Protein AF-A0A358SKJ6-F1 (afdb_monomer_lite)

Secondary structure (DSSP, 8-state):
-EES-TTSHHHHHHHHHHTT-TT---EEEESSTT-GGGGGS-GGGEEE---TTSTTHHHHHHHHHHHTT-S-EE--SHHHHHHHHHTGGG-

pLDDT: mean 97.27, std 1.32, range [91.38, 98.69]

Radius of gyration: 12.04 Å; chains: 1; bounding box: 29×29×27 Å

Sequence (91 aa):
MLVTGAGGPAAVAVMKSLRHDPDVQLLAADMDPWAAGLYLVQPEARTVIPPGLQRDFAEIVRQRCVALEVDVLIPTVDCELRPLAAAREAF

Structure (mmCIF, N/CA/C/O backbone):
data_AF-A0A358SKJ6-F1
#
_entry.id   AF-A0A358SKJ6-F1
#
loop_
_atom_site.group_PDB
_atom_site.id
_atom_site.type_symbol
_atom_site.label_atom_id
_atom_site.label_alt_id
_atom_site.label_comp_id
_atom_site.label_asym_id
_atom_site.label_entity_id
_atom_site.label_seq_id
_atom_site.pdbx_PDB_ins_code
_atom_site.Cartn_x
_atom_site.Cartn_y
_atom_site.Cartn_z
_atom_site.occupancy
_atom_site.B_iso_or_equiv
_atom_site.auth_seq_id
_atom_site.auth_comp_id
_atom_site.auth_asym_id
_atom_site.auth_atom_id
_atom_site.pdbx_PDB_model_num
ATOM 1 N N . MET A 1 1 ? -7.615 -3.555 5.221 1.00 97.50 1 MET A N 1
ATOM 2 C CA . MET A 1 1 ? -7.424 -3.139 3.808 1.00 97.50 1 MET A CA 1
ATOM 3 C C . MET A 1 1 ? -6.231 -2.197 3.685 1.00 97.50 1 MET A C 1
ATOM 5 O O . MET A 1 1 ? -6.187 -1.212 4.412 1.00 97.50 1 MET A O 1
ATOM 9 N N . LEU A 1 2 ? -5.293 -2.464 2.772 1.00 98.56 2 LEU A N 1
ATOM 10 C CA . LEU A 1 2 ? -4.152 -1.590 2.471 1.00 98.56 2 LEU A CA 1
ATOM 11 C C . LEU A 1 2 ? -4.393 -0.806 1.179 1.00 98.56 2 LEU A C 1
ATOM 13 O O . LEU A 1 2 ? -4.639 -1.410 0.139 1.00 98.56 2 LEU A O 1
ATOM 17 N N . VAL A 1 3 ? -4.284 0.521 1.235 1.00 98.69 3 VAL A N 1
ATOM 18 C CA . VAL A 1 3 ? -4.353 1.407 0.061 1.00 98.69 3 VAL A CA 1
ATOM 19 C C . VAL A 1 3 ? -2.955 1.954 -0.227 1.00 98.69 3 VAL A C 1
ATOM 21 O O . VAL A 1 3 ? -2.376 2.611 0.638 1.00 98.69 3 VAL A O 1
ATOM 24 N N . THR A 1 4 ? -2.397 1.680 -1.407 1.00 98.69 4 THR A N 1
ATOM 25 C CA . THR A 1 4 ? -1.095 2.233 -1.83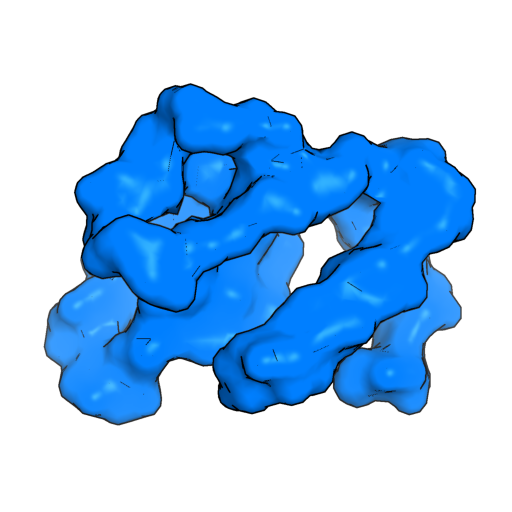9 1.00 98.69 4 THR A CA 1
ATOM 26 C C . THR A 1 4 ? -1.284 3.551 -2.589 1.00 98.69 4 THR A C 1
ATOM 28 O O . THR A 1 4 ? -2.400 3.898 -2.967 1.00 98.69 4 THR A O 1
ATOM 31 N N . GLY A 1 5 ? -0.204 4.309 -2.803 1.00 98.31 5 GLY A N 1
ATOM 32 C CA . GLY A 1 5 ? -0.277 5.618 -3.451 1.00 98.31 5 GLY A CA 1
ATOM 33 C C . GLY A 1 5 ? -1.057 6.649 -2.639 1.00 98.31 5 GLY A C 1
ATOM 34 O O . GLY A 1 5 ? -1.756 7.480 -3.224 1.00 98.31 5 GLY A O 1
ATOM 35 N N . ALA A 1 6 ? -0.971 6.588 -1.304 1.00 98.31 6 ALA A N 1
ATOM 36 C CA . ALA A 1 6 ? -1.702 7.454 -0.379 1.00 98.31 6 ALA A CA 1
ATOM 37 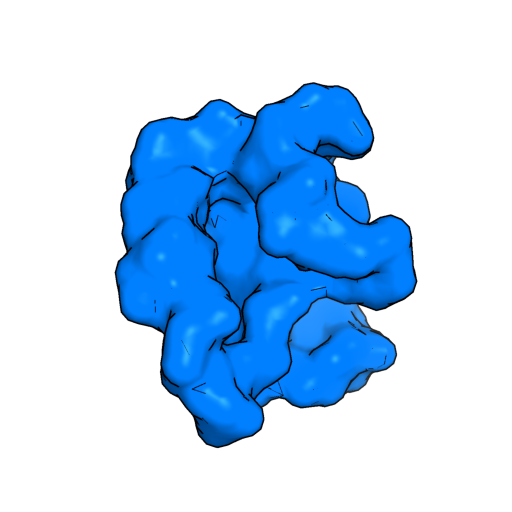C C . ALA A 1 6 ? -1.509 8.965 -0.638 1.00 98.31 6 ALA A C 1
ATOM 39 O O . ALA A 1 6 ? -2.342 9.773 -0.231 1.00 98.31 6 ALA A O 1
ATOM 40 N N . GLY A 1 7 ? -0.450 9.386 -1.330 1.00 97.19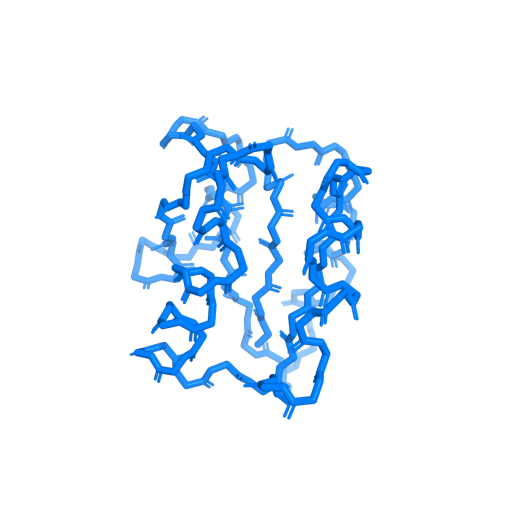 7 GLY A N 1
ATOM 41 C CA . GLY A 1 7 ? -0.240 10.775 -1.747 1.00 97.19 7 GLY A CA 1
ATOM 42 C C . GLY A 1 7 ? -1.154 11.228 -2.889 1.00 97.19 7 GLY A C 1
ATOM 43 O O . GLY A 1 7 ? -1.380 12.426 -3.058 1.00 97.19 7 GLY A O 1
ATOM 44 N N . GLY A 1 8 ? -1.695 10.291 -3.668 1.00 97.50 8 GLY A N 1
ATOM 45 C CA . GLY A 1 8 ? -2.531 10.561 -4.831 1.00 97.50 8 GLY A CA 1
ATOM 46 C C . GLY A 1 8 ? -4.014 10.780 -4.495 1.00 97.50 8 GLY A C 1
ATOM 47 O O . GLY A 1 8 ? -4.540 10.238 -3.519 1.00 97.50 8 GLY A O 1
ATOM 48 N N . PRO A 1 9 ? -4.751 11.527 -5.339 1.00 97.38 9 PRO A N 1
ATOM 49 C CA . PRO A 1 9 ? -6.175 11.791 -5.124 1.00 97.38 9 PRO A CA 1
ATOM 50 C C . PRO A 1 9 ? -7.039 10.520 -5.155 1.00 97.38 9 PRO A C 1
ATOM 52 O O . PRO A 1 9 ? -8.063 10.471 -4.474 1.00 97.38 9 PRO A O 1
ATOM 55 N N . ALA A 1 10 ? -6.630 9.490 -5.905 1.00 97.94 10 ALA A N 1
ATOM 56 C CA . ALA A 1 10 ? -7.343 8.216 -5.986 1.00 97.94 10 ALA A CA 1
ATOM 57 C C . ALA A 1 10 ? -7.360 7.481 -4.633 1.00 97.94 10 ALA A C 1
ATOM 59 O O . ALA A 1 10 ? -8.437 7.139 -4.143 1.00 97.94 10 ALA A O 1
ATOM 60 N N . ALA A 1 11 ? -6.201 7.328 -3.982 1.00 98.19 11 ALA A N 1
ATOM 61 C CA . ALA A 1 11 ? -6.123 6.755 -2.640 1.00 98.19 11 ALA A CA 1
ATOM 62 C C . ALA A 1 11 ? -6.933 7.567 -1.626 1.00 98.19 11 ALA A C 1
ATOM 64 O O . ALA A 1 11 ? -7.727 7.005 -0.873 1.00 98.19 11 ALA A O 1
ATOM 65 N N . VAL A 1 12 ? -6.807 8.899 -1.649 1.00 98.06 12 VAL A N 1
ATOM 66 C CA . VAL A 1 12 ? -7.558 9.781 -0.742 1.00 98.06 12 VAL A CA 1
ATOM 67 C C . VAL A 1 12 ? -9.070 9.606 -0.909 1.00 98.06 12 VAL A C 1
ATOM 69 O O . VAL A 1 12 ? -9.794 9.595 0.089 1.00 98.06 12 VAL A O 1
ATOM 72 N N . ALA A 1 13 ? -9.562 9.456 -2.142 1.00 98.12 13 ALA A N 1
ATOM 73 C CA . ALA A 1 13 ? -10.975 9.207 -2.407 1.00 98.12 13 ALA A CA 1
ATOM 74 C C . ALA A 1 13 ? -11.432 7.856 -1.830 1.00 98.12 13 ALA A C 1
ATOM 76 O O . ALA A 1 13 ? -12.417 7.822 -1.089 1.00 98.12 13 ALA A O 1
ATOM 77 N N . VAL A 1 14 ? -10.686 6.774 -2.090 1.00 97.88 14 VAL A N 1
ATOM 78 C CA . VAL A 1 14 ? -10.965 5.431 -1.545 1.00 97.88 14 VAL A CA 1
ATOM 79 C C . VAL A 1 14 ? -11.009 5.472 -0.018 1.00 97.88 14 VAL A C 1
ATOM 81 O O . VAL A 1 14 ? -12.023 5.120 0.585 1.00 97.88 14 VAL A O 1
ATOM 84 N N . MET A 1 15 ? -9.959 5.991 0.620 1.00 97.88 15 MET A N 1
ATOM 85 C CA . MET A 1 15 ? -9.856 6.052 2.079 1.00 97.88 15 MET A CA 1
ATOM 86 C C . MET A 1 15 ? -10.992 6.872 2.699 1.00 97.88 15 MET A C 1
ATOM 88 O O . MET A 1 15 ? -11.604 6.447 3.676 1.00 97.88 15 MET A O 1
ATOM 92 N N . LYS A 1 16 ? -11.338 8.031 2.122 1.00 97.19 16 LYS A N 1
ATOM 93 C CA . LYS A 1 16 ? -12.453 8.853 2.621 1.00 97.19 16 LYS A CA 1
ATOM 94 C C . LYS A 1 16 ? -13.817 8.195 2.433 1.00 97.19 16 LYS A C 1
ATOM 96 O O . LYS A 1 16 ? -14.703 8.463 3.242 1.00 97.19 16 LYS A O 1
ATOM 101 N N . SER A 1 17 ? -13.992 7.377 1.397 1.00 97.00 17 SER A N 1
ATOM 102 C CA . SER A 1 17 ? -15.245 6.652 1.169 1.00 97.00 17 SER A CA 1
ATOM 103 C C . SER A 1 17 ? -15.449 5.513 2.173 1.00 97.00 17 SER A C 1
ATOM 105 O O . SER A 1 17 ? -16.568 5.306 2.627 1.00 97.00 17 SER A O 1
ATOM 107 N N . LEU A 1 18 ? -14.362 4.845 2.580 1.00 96.00 18 LEU A N 1
ATOM 108 C CA . LEU A 1 18 ? -14.403 3.660 3.442 1.00 96.00 18 LEU A CA 1
ATOM 109 C C . LEU A 1 18 ? -14.240 3.963 4.940 1.00 96.00 18 LEU A C 1
ATOM 111 O O . LEU A 1 18 ? -14.634 3.154 5.764 1.00 96.00 18 LEU A O 1
ATOM 115 N N . ARG A 1 19 ? -13.702 5.128 5.330 1.00 94.81 19 ARG A N 1
ATOM 116 C CA . ARG A 1 19 ? -13.361 5.448 6.740 1.00 94.81 19 ARG A CA 1
ATOM 117 C C . ARG A 1 19 ? -14.509 5.394 7.757 1.00 94.81 19 ARG A C 1
ATOM 119 O O . ARG A 1 19 ? -14.241 5.501 8.948 1.00 94.81 19 ARG A O 1
ATOM 126 N N . HIS A 1 20 ? -15.761 5.386 7.304 1.00 93.88 20 HIS A N 1
ATOM 127 C CA . HIS A 1 20 ? -16.936 5.342 8.181 1.00 93.88 20 HIS A CA 1
ATOM 128 C C . HIS A 1 20 ? -17.541 3.940 8.280 1.00 93.88 20 HIS A C 1
ATOM 130 O O . HIS A 1 20 ? -18.507 3.763 9.017 1.00 93.88 20 HIS A O 1
ATOM 136 N N . ASP A 1 21 ? -17.003 2.975 7.537 1.00 96.50 21 ASP A N 1
ATOM 137 C CA . ASP A 1 21 ? -17.409 1.583 7.629 1.00 96.50 21 ASP A CA 1
ATOM 138 C C . ASP A 1 21 ? -16.735 0.946 8.860 1.00 96.50 21 ASP A C 1
ATOM 140 O O . ASP A 1 21 ? -15.502 0.895 8.915 1.00 96.50 21 ASP A O 1
ATOM 144 N N . PRO A 1 22 ? -17.504 0.514 9.878 1.00 95.19 22 PRO A N 1
ATOM 145 C CA . PRO A 1 22 ? -16.946 -0.057 11.101 1.00 95.19 22 PRO A CA 1
ATOM 146 C C . PRO A 1 22 ? -16.280 -1.421 10.882 1.00 95.19 22 PRO A C 1
ATOM 148 O O . PRO A 1 22 ? -15.467 -1.819 11.714 1.00 95.19 22 PRO A O 1
ATOM 151 N N . ASP A 1 23 ? -16.584 -2.108 9.779 1.00 96.38 23 ASP A N 1
ATOM 152 C CA . ASP A 1 23 ? -16.015 -3.415 9.452 1.00 96.38 23 ASP A CA 1
ATOM 153 C C . ASP A 1 23 ? -14.697 -3.287 8.663 1.00 96.38 23 ASP A C 1
ATOM 155 O O . ASP A 1 23 ? -14.042 -4.285 8.354 1.00 96.38 23 ASP A O 1
ATOM 159 N N . VAL A 1 24 ? -14.271 -2.057 8.342 1.00 96.56 24 VAL A N 1
ATOM 160 C CA . VAL A 1 24 ? -13.069 -1.790 7.546 1.00 96.56 24 VAL A CA 1
ATOM 161 C C . VAL A 1 24 ? -11.969 -1.151 8.388 1.00 96.56 24 VAL A C 1
ATOM 163 O O . VAL A 1 24 ? -12.011 0.026 8.747 1.00 96.56 24 VAL A O 1
ATOM 166 N N . GLN A 1 25 ? -10.881 -1.894 8.581 1.00 97.44 25 GLN A N 1
ATOM 167 C CA . GLN A 1 25 ? -9.614 -1.321 9.028 1.00 97.44 25 GLN A CA 1
ATOM 168 C C . GLN A 1 25 ? -8.818 -0.786 7.829 1.00 97.44 25 GLN A C 1
ATOM 170 O O . GLN A 1 25 ? -8.411 -1.549 6.946 1.00 97.44 25 GLN A O 1
ATOM 175 N N . LEU A 1 26 ? -8.572 0.527 7.796 1.00 98.06 26 LEU A N 1
ATOM 176 C CA . LEU A 1 26 ? -7.765 1.176 6.758 1.00 98.06 26 LEU A CA 1
ATOM 177 C C . LEU A 1 26 ? -6.290 1.264 7.157 1.00 98.06 26 LEU A C 1
ATOM 179 O O . LEU A 1 26 ? -5.949 1.818 8.200 1.00 98.06 26 LEU A O 1
ATOM 183 N N . LEU A 1 27 ? -5.429 0.787 6.264 1.00 98.56 27 LEU A N 1
ATOM 184 C CA . LEU A 1 27 ? -3.983 0.965 6.281 1.00 98.56 27 LEU A CA 1
ATOM 185 C C . LEU A 1 27 ? -3.580 1.780 5.046 1.00 98.56 27 LEU A C 1
ATOM 187 O O . LEU A 1 27 ? -4.166 1.621 3.971 1.00 98.56 27 LEU A O 1
ATOM 191 N N . ALA A 1 28 ? -2.576 2.639 5.188 1.00 98.69 28 ALA A N 1
ATOM 192 C CA . ALA A 1 28 ? -2.110 3.521 4.124 1.00 98.69 28 ALA A CA 1
ATOM 193 C C . ALA A 1 28 ? -0.639 3.259 3.800 1.00 98.69 28 ALA A C 1
ATOM 195 O O . ALA A 1 28 ? 0.199 3.199 4.703 1.00 98.69 28 ALA A O 1
ATOM 196 N N . ALA A 1 29 ? -0.331 3.151 2.510 1.00 98.62 29 ALA A N 1
ATOM 197 C CA . ALA A 1 29 ? 1.023 3.011 2.010 1.00 98.62 29 ALA A CA 1
ATOM 198 C C . ALA A 1 29 ? 1.362 4.048 0.942 1.00 98.62 29 ALA A C 1
ATOM 200 O O . ALA A 1 29 ? 0.551 4.368 0.075 1.00 98.62 29 ALA A O 1
ATOM 201 N N . ASP A 1 30 ? 2.596 4.533 0.979 1.00 98.69 30 ASP A N 1
ATOM 202 C CA . ASP A 1 30 ? 3.180 5.347 -0.082 1.00 98.69 30 ASP A CA 1
ATOM 203 C C . ASP A 1 30 ? 4.700 5.137 -0.121 1.00 98.69 30 ASP A C 1
ATOM 205 O O . ASP A 1 30 ? 5.286 4.617 0.832 1.00 98.69 30 ASP A O 1
ATOM 209 N N . MET A 1 31 ? 5.337 5.524 -1.222 1.00 98.06 31 MET A N 1
ATOM 210 C CA . MET A 1 31 ? 6.797 5.584 -1.302 1.00 98.06 31 MET A CA 1
ATOM 211 C C . MET A 1 31 ? 7.363 6.831 -0.618 1.00 98.06 31 MET A C 1
ATOM 213 O O . MET A 1 31 ? 8.506 6.816 -0.165 1.00 98.06 31 MET A O 1
ATOM 217 N N . ASP A 1 32 ? 6.568 7.900 -0.533 1.00 98.06 32 ASP A N 1
ATOM 218 C CA . ASP A 1 32 ? 6.918 9.128 0.163 1.00 98.06 32 ASP A CA 1
ATOM 219 C C . ASP A 1 32 ? 6.393 9.085 1.612 1.00 98.06 32 ASP A C 1
ATOM 221 O O . ASP A 1 32 ? 5.176 9.084 1.825 1.00 98.06 32 ASP A O 1
ATOM 225 N N . PRO A 1 33 ? 7.266 9.097 2.640 1.00 96.94 33 PRO A N 1
ATOM 226 C CA . PRO A 1 33 ? 6.831 9.133 4.039 1.00 96.94 33 PRO A CA 1
ATOM 227 C C . PRO A 1 33 ? 6.044 10.402 4.408 1.00 96.94 33 PRO A C 1
ATOM 229 O O . PRO A 1 33 ? 5.423 10.440 5.470 1.00 96.94 33 PRO A O 1
ATOM 232 N N . TRP A 1 34 ? 6.055 11.429 3.554 1.00 97.12 34 TRP A N 1
ATOM 233 C CA . TRP A 1 34 ? 5.323 12.684 3.729 1.00 97.12 34 TRP A CA 1
ATOM 234 C C . TRP A 1 34 ? 4.014 12.743 2.934 1.00 97.12 34 TRP A C 1
ATOM 236 O O . TRP A 1 34 ? 3.333 13.771 2.944 1.00 97.12 34 TRP A O 1
ATOM 246 N N . ALA A 1 35 ? 3.631 11.655 2.262 1.00 98.19 35 ALA A N 1
ATOM 247 C CA . ALA A 1 35 ? 2.400 11.584 1.493 1.00 98.19 35 ALA A CA 1
ATOM 248 C C . ALA A 1 35 ? 1.168 11.930 2.349 1.00 98.19 35 ALA A C 1
ATOM 250 O O . ALA A 1 35 ? 0.905 11.325 3.391 1.00 98.19 35 ALA A O 1
ATOM 251 N N . ALA A 1 36 ? 0.370 12.894 1.881 1.00 95.88 36 ALA A N 1
ATOM 252 C CA . ALA A 1 36 ? -0.726 13.473 2.659 1.00 95.88 36 ALA A CA 1
ATOM 253 C C . ALA A 1 36 ? -1.762 12.436 3.139 1.00 95.88 36 ALA A C 1
ATOM 255 O O . ALA A 1 36 ? -2.267 12.549 4.257 1.00 95.88 36 ALA A O 1
ATOM 256 N N . GLY A 1 37 ? -2.064 11.409 2.336 1.00 96.62 37 GLY A N 1
ATOM 257 C CA . GLY A 1 37 ? -3.021 10.368 2.718 1.00 96.62 37 GLY A CA 1
ATOM 258 C C . GLY A 1 37 ? -2.566 9.489 3.881 1.00 96.62 37 GLY A C 1
ATOM 259 O O . GLY A 1 37 ? -3.422 8.958 4.583 1.00 96.62 37 GLY A O 1
ATOM 260 N N . LEU A 1 38 ? -1.260 9.400 4.173 1.00 98.12 38 LEU A N 1
ATOM 261 C CA . LEU A 1 38 ? -0.772 8.680 5.356 1.00 98.12 38 LEU A CA 1
ATOM 262 C C . LEU A 1 38 ? -1.332 9.290 6.650 1.00 98.12 38 LEU A C 1
ATOM 264 O O . LEU A 1 38 ? -1.600 8.580 7.616 1.00 98.12 38 LEU A O 1
ATOM 268 N N . TYR A 1 39 ? -1.592 10.598 6.661 1.00 96.06 39 TYR A N 1
ATOM 269 C CA . TYR A 1 39 ? -2.143 11.316 7.813 1.00 96.06 39 TYR A CA 1
ATOM 270 C C . TYR A 1 39 ? -3.671 11.210 7.936 1.00 96.06 39 TYR A C 1
ATOM 272 O O . TYR A 1 39 ? -4.250 11.794 8.850 1.00 96.06 39 TYR A O 1
ATOM 280 N N . LEU A 1 40 ? -4.331 10.454 7.050 1.00 96.56 40 LEU A N 1
ATOM 281 C CA . LEU A 1 40 ? -5.752 10.107 7.177 1.00 96.56 40 LEU A CA 1
ATOM 282 C C . LEU A 1 40 ? -5.988 8.879 8.068 1.00 96.56 40 LEU A C 1
ATOM 284 O O . LEU A 1 40 ? -7.134 8.591 8.406 1.00 96.56 40 LEU A O 1
ATOM 288 N N . VAL A 1 41 ? -4.921 8.172 8.449 1.00 97.50 41 VAL A N 1
ATOM 289 C CA . VAL A 1 41 ? -4.943 7.030 9.372 1.00 97.50 41 VAL A CA 1
ATOM 290 C C . VAL A 1 41 ? -4.018 7.280 10.567 1.00 97.50 41 VAL A C 1
ATOM 292 O O . VAL A 1 41 ? -3.169 8.184 10.550 1.00 97.50 41 VAL A O 1
ATOM 295 N N . GLN A 1 42 ? -4.185 6.483 11.624 1.00 96.88 42 GLN A N 1
ATOM 296 C CA . GLN A 1 42 ? -3.310 6.533 12.799 1.00 96.88 42 GLN A CA 1
ATOM 297 C C . GLN A 1 42 ? -1.863 6.162 12.430 1.00 96.88 42 GLN A C 1
ATOM 299 O O . GLN A 1 42 ? -1.662 5.459 11.438 1.00 96.88 42 GLN A O 1
ATOM 304 N N . PRO A 1 43 ? -0.847 6.633 13.178 1.00 97.00 43 PRO A N 1
ATOM 305 C CA . PRO A 1 43 ? 0.561 6.356 12.885 1.00 97.00 43 PRO A CA 1
ATOM 306 C C . PRO A 1 43 ? 0.895 4.875 12.671 1.00 97.00 43 PRO A C 1
ATOM 308 O O . PRO A 1 43 ? 1.660 4.552 11.768 1.00 97.00 43 PRO A O 1
ATOM 311 N N . GLU A 1 44 ? 0.278 3.983 13.442 1.00 96.88 44 GLU A N 1
ATOM 312 C CA . GLU A 1 44 ? 0.494 2.531 13.408 1.00 96.88 44 GLU A CA 1
ATOM 313 C C . GLU A 1 44 ? -0.088 1.881 12.143 1.00 96.88 44 GLU A C 1
ATOM 315 O O . GLU A 1 44 ? 0.318 0.791 11.753 1.00 96.88 44 GLU A O 1
ATOM 320 N N . ALA A 1 45 ? -1.020 2.567 11.479 1.00 97.62 45 ALA A N 1
ATOM 321 C CA . ALA A 1 45 ? -1.678 2.126 10.254 1.00 97.62 45 ALA A CA 1
ATOM 322 C C . ALA A 1 45 ? -0.972 2.621 8.976 1.00 97.62 45 ALA A C 1
ATOM 324 O O . ALA A 1 45 ? -1.527 2.534 7.878 1.00 97.62 45 ALA A O 1
ATOM 325 N N . ARG A 1 46 ? 0.240 3.174 9.104 1.00 98.19 46 ARG A N 1
ATOM 326 C CA . ARG A 1 46 ? 1.039 3.706 7.993 1.00 98.19 46 ARG A CA 1
ATOM 327 C C . ARG A 1 46 ? 2.178 2.758 7.672 1.00 98.19 46 ARG A C 1
ATOM 329 O O . ARG A 1 46 ? 2.825 2.220 8.566 1.00 98.19 46 ARG A O 1
ATOM 336 N N . THR A 1 47 ? 2.496 2.616 6.395 1.00 98.38 47 THR A N 1
ATOM 337 C CA . THR A 1 47 ? 3.698 1.899 5.981 1.00 98.38 47 THR A CA 1
ATOM 338 C C . THR A 1 47 ? 4.333 2.540 4.756 1.00 98.38 47 THR A C 1
ATOM 340 O O . THR A 1 47 ? 3.647 3.112 3.917 1.00 98.38 47 THR A O 1
ATOM 343 N N . VAL A 1 48 ? 5.659 2.470 4.659 1.00 98.12 48 VAL A N 1
ATOM 344 C CA . VAL A 1 48 ? 6.391 2.923 3.471 1.00 98.12 48 VAL A CA 1
ATOM 345 C C . VAL A 1 48 ? 6.706 1.713 2.601 1.00 98.12 48 VAL A C 1
ATOM 347 O O . VAL A 1 48 ? 7.164 0.675 3.099 1.00 98.12 48 VAL A O 1
ATOM 350 N N . ILE A 1 49 ? 6.461 1.858 1.302 1.00 98.25 49 ILE A N 1
ATOM 351 C CA . ILE A 1 49 ? 6.698 0.836 0.279 1.00 98.25 49 ILE A CA 1
ATOM 352 C C . ILE A 1 49 ? 7.698 1.346 -0.769 1.00 98.25 49 ILE A C 1
ATOM 354 O O . ILE A 1 49 ? 7.886 2.551 -0.906 1.00 98.25 49 ILE A O 1
ATOM 358 N N . PRO A 1 50 ? 8.384 0.460 -1.505 1.00 98.19 50 PRO A N 1
ATOM 359 C CA . PRO A 1 50 ? 9.243 0.882 -2.605 1.00 98.19 50 PRO A CA 1
ATOM 360 C C . PRO A 1 50 ? 8.436 1.522 -3.751 1.00 98.19 50 PRO A C 1
ATOM 362 O O . PRO A 1 50 ? 7.226 1.315 -3.845 1.00 98.19 50 PRO A O 1
ATOM 365 N N . PRO A 1 51 ? 9.091 2.248 -4.675 1.00 97.25 51 PRO A N 1
ATOM 366 C CA . PRO A 1 51 ? 8.455 2.716 -5.903 1.00 97.25 51 PRO A CA 1
ATOM 367 C C . PRO A 1 51 ? 7.889 1.559 -6.744 1.00 97.25 51 PRO A C 1
ATOM 369 O O . PRO A 1 51 ? 8.537 0.523 -6.890 1.00 97.25 51 PRO A O 1
ATOM 372 N N . GLY A 1 52 ? 6.736 1.768 -7.390 1.00 96.00 52 GLY A N 1
ATOM 373 C CA . GLY A 1 52 ? 6.024 0.742 -8.177 1.00 96.00 52 GLY A CA 1
ATOM 374 C C . GLY A 1 52 ? 6.825 0.079 -9.307 1.00 96.00 52 GLY A C 1
ATOM 375 O O . GLY A 1 52 ? 6.542 -1.051 -9.691 1.00 96.00 52 GLY A O 1
ATOM 376 N N . LEU A 1 53 ? 7.851 0.759 -9.832 1.00 94.69 53 LEU A N 1
ATOM 377 C CA . LEU A 1 53 ? 8.729 0.239 -10.890 1.00 94.69 53 LEU A CA 1
ATOM 378 C C . LEU A 1 53 ? 9.950 -0.528 -10.360 1.00 94.69 53 LEU A C 1
ATOM 380 O O . LEU A 1 53 ? 10.756 -1.021 -11.153 1.00 94.69 53 LEU A O 1
ATOM 384 N N . GLN A 1 54 ? 10.121 -0.621 -9.040 1.00 97.38 54 GLN A N 1
ATOM 385 C CA . GLN A 1 54 ? 11.198 -1.402 -8.449 1.00 97.38 54 GLN A CA 1
ATOM 386 C C . GLN A 1 54 ? 10.972 -2.896 -8.727 1.00 97.38 54 GLN A C 1
ATOM 388 O O . GLN A 1 54 ? 9.852 -3.399 -8.646 1.00 97.38 54 GLN A O 1
ATOM 393 N N . ARG A 1 55 ? 12.039 -3.626 -9.072 1.00 95.38 55 ARG A N 1
ATOM 394 C CA . ARG A 1 55 ? 11.959 -5.022 -9.544 1.00 95.38 55 ARG A CA 1
ATO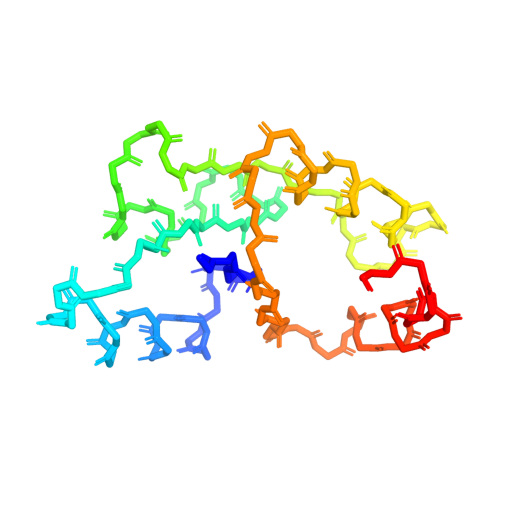M 395 C C . ARG A 1 55 ? 11.250 -5.967 -8.565 1.00 95.38 55 ARG A C 1
ATOM 397 O O . ARG A 1 55 ? 10.569 -6.892 -8.991 1.00 95.38 55 ARG A O 1
ATOM 404 N N . ASP A 1 56 ? 11.449 -5.755 -7.276 1.00 96.62 56 ASP A N 1
ATOM 405 C CA . ASP A 1 56 ? 10.935 -6.537 -6.150 1.00 96.62 56 ASP A CA 1
ATOM 406 C C . ASP A 1 56 ? 9.704 -5.893 -5.488 1.00 96.62 56 ASP A C 1
ATOM 408 O O . ASP A 1 56 ? 9.283 -6.334 -4.420 1.00 96.62 56 ASP A O 1
ATOM 412 N N . PHE A 1 57 ? 9.086 -4.894 -6.135 1.00 98.25 57 PHE A N 1
ATOM 413 C CA . PHE A 1 57 ? 7.928 -4.168 -5.610 1.00 98.25 57 PHE A CA 1
ATOM 414 C C . PHE A 1 57 ? 6.815 -5.101 -5.117 1.00 98.25 57 PHE A C 1
ATOM 416 O O . PHE A 1 57 ? 6.399 -5.003 -3.965 1.00 98.25 57 PHE A O 1
ATOM 423 N N . ALA A 1 58 ? 6.364 -6.037 -5.960 1.00 98.19 58 ALA A N 1
ATOM 424 C CA . ALA A 1 58 ? 5.257 -6.929 -5.618 1.00 98.19 58 ALA A CA 1
ATOM 425 C C . ALA A 1 58 ? 5.578 -7.826 -4.412 1.00 98.19 58 ALA A C 1
ATOM 427 O O . ALA A 1 58 ? 4.735 -7.984 -3.535 1.00 98.19 58 ALA A O 1
ATOM 428 N N . GLU A 1 59 ? 6.799 -8.360 -4.326 1.00 98.25 59 GLU A N 1
ATOM 429 C CA . GLU A 1 59 ? 7.201 -9.202 -3.194 1.00 98.25 59 GLU A CA 1
ATOM 430 C C . GLU A 1 59 ? 7.291 -8.390 -1.898 1.00 98.25 59 GLU A C 1
ATOM 432 O O . GLU A 1 59 ? 6.807 -8.836 -0.860 1.00 98.25 59 GLU A O 1
ATOM 437 N N . ILE A 1 60 ? 7.838 -7.172 -1.944 1.00 98.25 60 ILE A N 1
ATOM 438 C CA . ILE A 1 60 ? 7.914 -6.308 -0.759 1.00 98.25 60 ILE A CA 1
ATOM 439 C C . 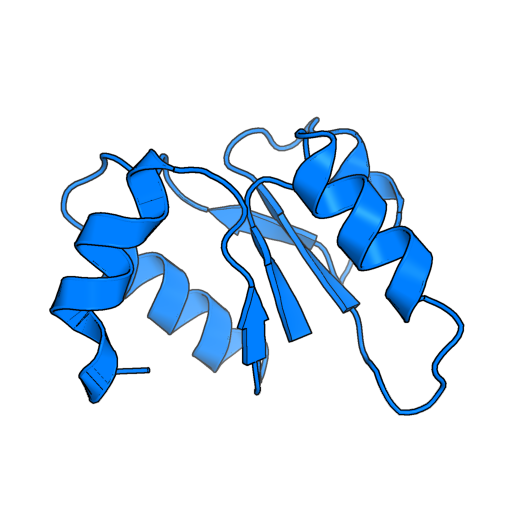ILE A 1 60 ? 6.513 -5.888 -0.298 1.00 98.25 60 ILE A C 1
ATOM 441 O O . ILE A 1 60 ? 6.226 -5.934 0.899 1.00 98.25 60 ILE A O 1
ATOM 445 N N . VAL A 1 61 ? 5.616 -5.516 -1.218 1.00 98.38 61 VAL A N 1
ATOM 446 C CA . VAL A 1 61 ? 4.223 -5.186 -0.870 1.00 98.38 61 VAL A CA 1
ATOM 447 C C . VAL A 1 61 ? 3.512 -6.403 -0.285 1.00 98.38 61 VAL A C 1
ATOM 449 O O . VAL A 1 61 ? 2.850 -6.274 0.739 1.00 98.38 61 VAL A O 1
ATOM 452 N N . ARG A 1 62 ? 3.706 -7.598 -0.849 1.00 98.06 62 ARG A N 1
ATOM 453 C CA . ARG A 1 62 ? 3.157 -8.845 -0.300 1.00 98.06 62 ARG A CA 1
ATOM 454 C C . ARG A 1 62 ? 3.656 -9.109 1.122 1.00 98.06 62 ARG A C 1
ATOM 456 O O . ARG A 1 62 ? 2.858 -9.408 2.005 1.00 98.06 62 ARG A O 1
ATOM 463 N N . GLN A 1 63 ? 4.953 -8.942 1.380 1.00 98.12 63 GLN A N 1
ATOM 464 C CA . GLN A 1 63 ? 5.521 -9.068 2.728 1.00 98.12 63 GLN A CA 1
ATOM 465 C C . GLN A 1 63 ? 4.921 -8.052 3.706 1.00 98.12 63 GLN A C 1
ATOM 467 O O . GLN A 1 63 ? 4.675 -8.390 4.862 1.00 98.12 63 GLN A O 1
ATOM 472 N N . ARG A 1 64 ? 4.652 -6.820 3.252 1.00 97.88 64 ARG A N 1
ATOM 473 C CA . ARG A 1 64 ? 3.932 -5.816 4.050 1.00 97.88 64 ARG A CA 1
ATOM 474 C C . ARG A 1 64 ? 2.494 -6.234 4.323 1.00 97.88 64 ARG A C 1
ATOM 476 O O . ARG A 1 64 ? 2.068 -6.114 5.464 1.00 97.88 64 ARG A O 1
ATOM 483 N N . CYS A 1 65 ? 1.784 -6.762 3.326 1.00 98.19 65 CYS A N 1
ATOM 484 C CA . CYS A 1 65 ? 0.434 -7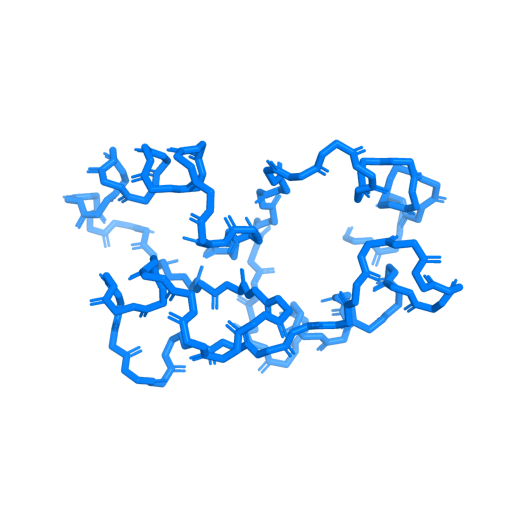.285 3.508 1.00 98.19 65 CYS A CA 1
ATOM 485 C C . CYS A 1 65 ? 0.400 -8.394 4.565 1.00 98.19 65 CYS A C 1
ATOM 487 O O . CYS A 1 65 ? -0.419 -8.330 5.471 1.00 98.19 65 CYS A O 1
ATOM 489 N N . VAL A 1 66 ? 1.330 -9.351 4.508 1.00 98.12 66 VAL A N 1
ATOM 490 C CA . VAL A 1 66 ? 1.428 -10.430 5.504 1.00 98.12 66 VAL A CA 1
ATOM 491 C C . VAL A 1 66 ? 1.746 -9.883 6.897 1.00 98.12 66 VAL A C 1
ATOM 493 O O . VAL A 1 66 ? 1.090 -10.252 7.863 1.00 98.12 66 VAL A O 1
ATOM 496 N N . ALA A 1 67 ? 2.731 -8.988 7.012 1.00 97.75 67 ALA A N 1
ATOM 497 C CA . ALA A 1 67 ? 3.146 -8.435 8.302 1.00 97.75 67 ALA A CA 1
ATOM 498 C C . ALA A 1 67 ? 2.068 -7.571 8.979 1.00 97.75 67 ALA A C 1
ATOM 500 O O . ALA A 1 67 ? 2.100 -7.405 10.195 1.00 97.75 67 ALA A O 1
ATOM 501 N N . LEU A 1 68 ? 1.156 -6.998 8.192 1.00 97.38 68 LEU A N 1
ATOM 502 C CA . LEU A 1 68 ? 0.069 -6.134 8.652 1.00 97.38 68 LEU A CA 1
ATOM 503 C C . LEU A 1 68 ? -1.302 -6.826 8.609 1.00 97.38 68 LEU A C 1
ATOM 505 O O . LEU A 1 68 ? -2.308 -6.140 8.766 1.00 97.38 68 LEU A O 1
ATOM 509 N N . GLU A 1 69 ? -1.341 -8.139 8.356 1.00 97.12 69 GLU A N 1
ATOM 510 C CA . GLU A 1 69 ? -2.576 -8.936 8.293 1.00 97.12 69 GLU A CA 1
ATOM 511 C C . GLU A 1 69 ? -3.624 -8.331 7.332 1.00 97.12 69 GLU A C 1
ATOM 513 O O . GLU A 1 69 ? -4.797 -8.165 7.647 1.00 97.12 69 GLU A O 1
ATOM 518 N N . VAL A 1 70 ? -3.181 -7.933 6.137 1.00 97.94 70 VAL A N 1
ATOM 519 C CA . VAL A 1 70 ? -4.022 -7.284 5.122 1.00 97.94 70 VAL A CA 1
ATOM 520 C C . VAL A 1 70 ? -4.851 -8.314 4.359 1.00 97.94 70 VAL A C 1
ATOM 522 O O . VAL A 1 70 ? -4.293 -9.109 3.609 1.00 97.94 70 VAL A O 1
ATOM 525 N N . ASP A 1 71 ? -6.179 -8.194 4.422 1.00 97.38 71 ASP A N 1
ATOM 526 C CA . ASP A 1 71 ? -7.088 -9.034 3.620 1.00 97.38 71 ASP A CA 1
ATOM 527 C C . ASP A 1 71 ? -7.260 -8.554 2.170 1.00 97.38 71 ASP A C 1
ATOM 529 O O . ASP A 1 71 ? -7.524 -9.334 1.259 1.00 97.38 71 ASP A O 1
ATOM 533 N N . VAL A 1 72 ? -7.170 -7.238 1.946 1.00 97.81 72 VAL A N 1
ATOM 534 C CA . VAL A 1 72 ? -7.423 -6.609 0.640 1.00 97.81 72 VAL A CA 1
ATOM 535 C C . VAL A 1 72 ? -6.400 -5.514 0.378 1.00 97.81 72 VAL A C 1
ATOM 537 O O . VAL A 1 72 ? -6.262 -4.587 1.182 1.00 97.81 72 VAL A O 1
ATOM 540 N N . LEU A 1 73 ? -5.734 -5.600 -0.774 1.00 98.31 73 LEU A N 1
ATOM 541 C CA . LEU A 1 73 ? -4.841 -4.581 -1.325 1.00 98.31 73 LEU A CA 1
ATOM 542 C C . LEU A 1 73 ? -5.564 -3.783 -2.419 1.00 98.31 73 LEU A C 1
ATOM 544 O O . LEU A 1 73 ? -6.066 -4.362 -3.381 1.00 98.31 73 LEU A O 1
ATOM 548 N N . ILE A 1 74 ? -5.576 -2.456 -2.297 1.00 98.25 74 ILE A N 1
ATOM 549 C CA . ILE A 1 74 ? -6.135 -1.533 -3.289 1.00 98.25 74 ILE A CA 1
ATOM 550 C C . ILE A 1 74 ? -4.993 -0.684 -3.859 1.00 98.25 74 ILE A C 1
ATOM 552 O O . ILE A 1 74 ? -4.616 0.317 -3.241 1.00 98.25 74 ILE A O 1
ATOM 556 N N . PRO A 1 75 ? -4.429 -1.062 -5.021 1.00 98.06 75 PRO A N 1
ATOM 557 C CA . PRO A 1 75 ? -3.424 -0.252 -5.679 1.00 98.06 75 PRO A CA 1
ATOM 558 C C . PRO A 1 75 ? -4.049 0.937 -6.403 1.00 98.06 75 PRO A C 1
ATOM 560 O O . PRO A 1 75 ? -4.995 0.763 -7.173 1.00 98.06 75 PRO A O 1
ATOM 563 N N . THR A 1 76 ? -3.517 2.144 -6.186 1.00 98.19 76 THR A N 1
ATOM 564 C CA . THR A 1 76 ? -4.028 3.358 -6.856 1.00 98.19 76 THR A CA 1
ATOM 565 C C . THR A 1 76 ? -3.010 4.067 -7.744 1.00 98.19 76 THR A C 1
ATOM 567 O O . THR A 1 76 ? -3.264 5.189 -8.181 1.00 98.19 76 THR A O 1
ATOM 570 N N . VAL A 1 77 ? -1.861 3.444 -8.011 1.00 98.00 77 VAL A N 1
ATOM 571 C CA . VAL A 1 77 ? -0.834 3.981 -8.913 1.00 98.00 77 VAL A CA 1
ATOM 572 C C . VAL A 1 77 ? -0.693 3.061 -10.126 1.00 98.00 77 VAL A C 1
ATOM 574 O O . VAL A 1 77 ? -0.444 1.866 -9.986 1.00 98.00 77 VAL A O 1
ATOM 577 N N . ASP A 1 78 ? -0.807 3.614 -11.336 1.00 97.44 78 ASP A N 1
ATOM 578 C CA . ASP A 1 78 ? -0.844 2.835 -12.586 1.00 97.44 78 ASP A CA 1
ATOM 579 C C . ASP A 1 78 ? 0.356 1.892 -12.766 1.00 97.44 78 ASP A C 1
ATOM 581 O O . ASP A 1 78 ? 0.216 0.772 -13.265 1.00 97.44 78 ASP A O 1
ATOM 585 N N . CYS A 1 79 ? 1.553 2.327 -12.357 1.00 97.06 79 CYS A N 1
ATOM 586 C CA . CYS A 1 79 ? 2.769 1.531 -12.507 1.00 97.06 79 CYS A CA 1
ATOM 587 C C . CYS A 1 79 ? 2.825 0.311 -11.573 1.00 97.06 79 CYS A C 1
ATOM 589 O O . CYS A 1 79 ? 3.555 -0.630 -11.875 1.00 97.06 79 CYS A O 1
ATOM 591 N N . GLU A 1 80 ? 2.027 0.287 -10.503 1.00 97.94 80 GLU A N 1
ATOM 592 C CA . GLU A 1 80 ? 1.922 -0.844 -9.574 1.00 97.94 80 GLU A CA 1
ATOM 593 C C . GLU A 1 80 ? 1.065 -1.976 -10.154 1.00 97.94 80 GLU A C 1
ATOM 595 O O . GLU A 1 80 ? 1.257 -3.144 -9.816 1.00 97.94 80 GLU A O 1
ATOM 600 N N . LEU A 1 81 ? 0.144 -1.660 -11.073 1.00 96.94 81 LEU A N 1
ATOM 601 C CA . LEU A 1 81 ? -0.838 -2.621 -11.580 1.00 96.94 81 LEU A CA 1
ATOM 602 C C . LEU A 1 81 ? -0.184 -3.804 -12.299 1.00 96.94 81 LEU A C 1
ATOM 604 O O . LEU A 1 81 ? -0.568 -4.947 -12.074 1.00 96.94 81 LEU A O 1
ATOM 608 N N . ARG A 1 82 ? 0.819 -3.554 -13.152 1.00 96.69 82 ARG A N 1
ATOM 609 C CA . ARG A 1 82 ? 1.514 -4.623 -13.892 1.00 96.69 82 ARG A CA 1
ATOM 610 C C . ARG A 1 82 ? 2.270 -5.601 -12.979 1.00 96.69 82 ARG A C 1
ATOM 612 O O . ARG A 1 82 ? 2.018 -6.799 -13.110 1.00 96.69 82 ARG A O 1
ATOM 619 N N . PRO A 1 83 ? 3.181 -5.161 -12.086 1.00 96.50 83 PRO A N 1
ATOM 620 C CA . PRO A 1 83 ? 3.904 -6.081 -11.209 1.00 96.50 83 PRO A CA 1
ATOM 621 C C . PRO A 1 83 ? 2.978 -6.808 -10.225 1.00 96.50 83 PRO A C 1
ATOM 623 O O . PRO A 1 83 ? 3.176 -8.000 -10.001 1.00 96.50 83 PRO A O 1
ATOM 626 N N . LEU A 1 84 ? 1.940 -6.150 -9.694 1.00 97.75 84 LEU A N 1
ATOM 627 C CA . LEU A 1 84 ? 0.960 -6.808 -8.819 1.00 97.75 84 LEU A CA 1
ATOM 628 C C . LEU A 1 84 ? 0.114 -7.839 -9.574 1.00 97.75 84 LEU A C 1
ATOM 630 O O . LEU A 1 84 ? -0.100 -8.938 -9.071 1.00 97.75 84 LEU A O 1
ATOM 634 N N . ALA A 1 85 ? -0.323 -7.531 -10.799 1.00 97.12 85 ALA A N 1
ATOM 635 C CA . ALA A 1 85 ? -1.069 -8.479 -11.625 1.00 97.12 85 ALA A CA 1
ATOM 636 C C . ALA A 1 85 ? -0.230 -9.715 -11.980 1.00 97.12 85 ALA A C 1
ATOM 638 O O . ALA A 1 85 ? -0.739 -10.832 -11.934 1.00 97.12 85 ALA A O 1
ATOM 639 N N . ALA A 1 86 ? 1.057 -9.532 -12.288 1.00 96.75 86 ALA A N 1
ATOM 640 C CA . ALA A 1 86 ? 1.970 -10.639 -12.570 1.00 96.75 86 ALA A CA 1
ATOM 641 C C . ALA A 1 86 ? 2.182 -11.567 -11.359 1.00 96.75 86 ALA A C 1
ATOM 643 O O . ALA A 1 86 ? 2.454 -12.751 -11.540 1.00 96.75 86 ALA A O 1
ATOM 644 N N . ALA A 1 87 ? 2.046 -11.041 -10.141 1.00 96.12 87 ALA A N 1
ATOM 645 C CA . ALA A 1 87 ? 2.215 -11.776 -8.892 1.00 96.12 87 ALA A CA 1
ATOM 646 C C . ALA A 1 87 ? 0.885 -12.191 -8.235 1.00 96.12 87 ALA A C 1
ATOM 648 O O . ALA A 1 87 ? 0.901 -12.627 -7.090 1.00 96.12 87 ALA A O 1
ATOM 649 N N . ARG A 1 88 ? -0.261 -12.065 -8.923 1.00 95.12 88 ARG A N 1
ATOM 650 C CA . ARG A 1 88 ? -1.603 -12.192 -8.323 1.00 95.12 88 ARG A CA 1
ATOM 651 C C . ARG A 1 88 ? -1.832 -13.484 -7.533 1.00 95.12 88 ARG A C 1
ATOM 653 O O . ARG A 1 88 ? -2.455 -13.419 -6.486 1.00 95.12 88 ARG A O 1
ATOM 660 N N . GLU A 1 89 ? -1.322 -14.616 -8.007 1.00 95.81 89 GLU A N 1
ATOM 661 C CA . GLU A 1 89 ? -1.458 -15.922 -7.334 1.00 95.81 89 GLU A CA 1
ATOM 662 C C . GLU A 1 89 ? -0.698 -16.010 -5.997 1.00 95.81 89 GLU A C 1
ATOM 664 O O . GLU A 1 89 ? -0.910 -16.935 -5.221 1.00 95.81 89 GLU A O 1
ATOM 669 N N . ALA A 1 90 ? 0.219 -15.076 -5.733 1.00 91.75 90 ALA A N 1
ATOM 670 C CA . ALA A 1 90 ? 0.964 -15.004 -4.480 1.00 91.75 90 ALA A CA 1
ATOM 671 C C . ALA A 1 90 ? 0.297 -14.099 -3.426 1.00 91.75 90 ALA A C 1
ATOM 673 O O . ALA A 1 90 ? 0.809 -14.026 -2.308 1.00 91.75 90 ALA A O 1
ATOM 674 N N . PHE A 1 91 ? -0.781 -13.388 -3.780 1.00 91.38 91 PHE A N 1
ATOM 675 C CA . PHE A 1 91 ? -1.515 -12.481 -2.892 1.00 91.38 91 PHE A CA 1
ATOM 676 C C . PHE A 1 91 ? -2.748 -13.136 -2.279 1.00 91.38 91 PHE A C 1
ATOM 678 O O . PHE A 1 91 ? -3.415 -13.927 -2.980 1.00 91.38 91 PHE A O 1
#

Foldseek 3Di:
DEEEPLLDPQSVVVCVVCVPPPVDDYAYEYQDPVRPSNVVDDVVSYDYAHPLQDPCRQVRVLVVCVVVVNPDYHYDDPSNCVVVVVCVVSD